Protein AF-A0A5D2UFU2-F1 (afdb_monomer_lite)

Secondary structure (DSSP, 8-state):
------SS---HHHHHHHIIIIIHHHHHHHT-TTT-------TTTS-S-GGGTTT-S-----SSSGGGTGGG-

Sequence (73 aa):
MRISACNHEFHRTCIDKWLKEVHREDFKRTGISTLVTVGVRDIQGEGFLDQFSGLADSVFLDRPQPWLAIPSA

Radius of gyration: 13.99 Å; chains: 1; bounding box: 28×32×30 Å

Foldseek 3Di:
DDDPDDVDPDDLVSVVCCCPPPVCVVCVVVVCNVVDDDDDDDLLVPEDDPVCVPVDPDDDDDDPCRVSRVVRD

Organism: Gossypium mustelinum (NCBI:txid34275)

Structure (mmCIF, N/CA/C/O backbone):
data_AF-A0A5D2UFU2-F1
#
_entry.id   AF-A0A5D2UFU2-F1
#
loop_
_atom_site.group_PDB
_atom_site.id
_atom_site.type_symbol
_atom_site.label_atom_id
_atom_site.label_alt_id
_atom_site.label_comp_id
_atom_site.label_asym_id
_atom_site.label_entity_id
_atom_site.label_seq_id
_atom_site.pdbx_PDB_ins_code
_atom_site.Cartn_x
_atom_site.Cartn_y
_atom_site.Cartn_z
_atom_site.occupancy
_atom_site.B_iso_or_equiv
_atom_site.auth_seq_id
_atom_site.auth_comp_id
_atom_site.auth_asym_id
_atom_site.auth_atom_id
_atom_site.pdbx_PDB_model_num
ATOM 1 N N . MET A 1 1 ? -4.087 20.250 3.604 1.00 43.62 1 MET A N 1
ATOM 2 C CA . MET A 1 1 ? -3.068 19.194 3.776 1.00 43.62 1 MET A CA 1
ATOM 3 C C . MET A 1 1 ? -1.701 19.868 3.826 1.00 43.62 1 MET A C 1
ATOM 5 O O . MET A 1 1 ? -1.286 20.426 2.822 1.00 43.62 1 MET A O 1
ATOM 9 N N . ARG A 1 2 ? -1.064 19.963 5.002 1.00 46.00 2 ARG A N 1
ATOM 10 C CA . ARG A 1 2 ? 0.271 20.575 5.150 1.00 46.00 2 ARG A CA 1
ATOM 11 C C . ARG A 1 2 ? 1.305 19.456 5.191 1.00 46.00 2 ARG A C 1
ATOM 13 O O . ARG A 1 2 ? 1.498 18.839 6.231 1.00 46.00 2 ARG A O 1
ATOM 20 N N . ILE A 1 3 ? 1.932 19.181 4.054 1.00 51.03 3 ILE A N 1
ATOM 21 C CA . ILE A 1 3 ? 3.153 18.375 4.012 1.00 51.03 3 ILE A CA 1
ATOM 22 C C . ILE A 1 3 ? 4.262 19.292 4.537 1.00 51.03 3 ILE A C 1
ATOM 24 O O . ILE A 1 3 ? 4.483 20.363 3.971 1.00 51.03 3 ILE A O 1
ATOM 28 N N . SER A 1 4 ? 4.909 18.944 5.653 1.00 51.47 4 SER A N 1
ATOM 29 C CA . SER A 1 4 ? 6.081 19.701 6.101 1.00 51.47 4 SER A CA 1
ATOM 30 C C . SER A 1 4 ? 7.177 19.527 5.055 1.00 51.47 4 SER A C 1
ATOM 32 O O . SER A 1 4 ? 7.592 18.394 4.798 1.00 51.47 4 SER A O 1
ATOM 34 N N . ALA A 1 5 ? 7.625 20.625 4.448 1.00 53.22 5 ALA A N 1
ATOM 35 C CA . ALA A 1 5 ? 8.712 20.605 3.484 1.00 53.22 5 ALA A CA 1
ATOM 36 C C . ALA A 1 5 ? 9.987 20.126 4.189 1.00 53.22 5 ALA A C 1
ATOM 38 O O . ALA A 1 5 ? 10.605 20.859 4.958 1.00 53.22 5 ALA A O 1
ATOM 39 N N . CYS A 1 6 ? 10.355 18.869 3.967 1.00 52.06 6 CYS A N 1
ATOM 40 C CA . CYS A 1 6 ? 11.714 18.416 4.188 1.00 52.06 6 CYS A CA 1
ATOM 41 C C . CYS A 1 6 ? 12.415 18.476 2.828 1.00 52.06 6 CYS A C 1
ATOM 43 O O . CYS A 1 6 ? 11.919 17.927 1.850 1.00 52.06 6 CYS A O 1
ATOM 45 N N . ASN A 1 7 ? 13.559 19.159 2.762 1.00 54.66 7 ASN A N 1
AT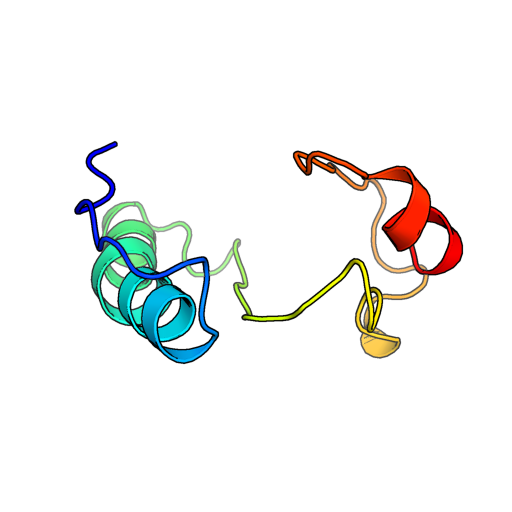OM 46 C CA . ASN A 1 7 ? 14.405 19.281 1.564 1.00 54.66 7 ASN A CA 1
ATOM 47 C C . ASN A 1 7 ? 15.145 17.967 1.221 1.00 54.66 7 ASN A C 1
ATOM 49 O O . ASN A 1 7 ? 16.215 17.985 0.621 1.00 54.66 7 ASN A O 1
ATOM 53 N N . HIS A 1 8 ? 14.600 16.826 1.641 1.00 53.22 8 HIS A N 1
ATOM 54 C CA . HIS A 1 8 ? 15.193 15.509 1.469 1.00 53.22 8 HIS A CA 1
ATOM 55 C C . HIS A 1 8 ? 14.182 14.639 0.729 1.00 53.22 8 HIS A C 1
ATOM 57 O O . HIS A 1 8 ? 13.083 14.384 1.218 1.00 53.22 8 HIS A O 1
ATOM 63 N N . GLU A 1 9 ? 14.553 14.242 -0.479 1.00 52.25 9 GLU A N 1
ATOM 64 C CA . GLU A 1 9 ? 13.760 13.446 -1.405 1.00 52.25 9 GLU A CA 1
ATOM 65 C C . GLU A 1 9 ? 13.250 12.165 -0.723 1.00 52.25 9 GLU A C 1
ATOM 67 O O . GLU A 1 9 ? 14.043 11.310 -0.358 1.00 52.25 9 GLU A O 1
ATOM 72 N N . PHE A 1 10 ? 11.935 12.054 -0.502 1.00 58.94 10 PHE A N 1
ATOM 73 C CA . PHE A 1 10 ? 11.157 10.813 -0.313 1.00 58.94 10 PHE A CA 1
ATOM 74 C C . PHE A 1 10 ? 11.848 9.587 0.342 1.00 58.94 10 PHE A C 1
ATOM 76 O O . PHE A 1 10 ? 11.609 8.449 -0.057 1.00 58.94 10 PHE A O 1
ATOM 83 N N . HIS A 1 11 ? 12.662 9.768 1.385 1.00 67.25 11 HIS A N 1
ATOM 84 C CA . HIS A 1 11 ? 13.273 8.644 2.094 1.00 67.25 11 HIS A CA 1
ATOM 85 C C . HIS A 1 11 ? 12.226 7.868 2.903 1.00 67.25 11 HIS A C 1
ATOM 87 O O . HIS A 1 11 ? 11.327 8.454 3.515 1.00 67.25 11 HIS A O 1
ATOM 93 N N . ARG A 1 12 ? 12.391 6.539 2.979 1.00 68.50 12 ARG A N 1
ATOM 94 C CA . ARG A 1 12 ? 11.521 5.623 3.741 1.00 68.50 12 ARG A CA 1
ATOM 95 C C . ARG A 1 12 ? 11.224 6.126 5.159 1.00 68.50 12 ARG A C 1
ATOM 97 O O . ARG A 1 12 ? 10.078 6.102 5.591 1.00 68.50 12 ARG A O 1
ATOM 104 N N . THR A 1 13 ? 12.235 6.663 5.842 1.00 70.94 13 THR A N 1
ATOM 105 C CA . THR A 1 13 ? 12.133 7.208 7.206 1.00 70.94 13 THR A CA 1
ATOM 106 C C . THR A 1 13 ? 11.234 8.445 7.306 1.00 70.94 13 THR A C 1
ATOM 108 O O . THR A 1 13 ? 10.503 8.597 8.285 1.00 70.94 13 THR A O 1
ATOM 111 N N . CYS A 1 14 ? 11.238 9.319 6.297 1.00 74.81 14 CYS A N 1
ATOM 112 C CA . CYS A 1 14 ? 10.365 10.492 6.240 1.00 74.81 14 CYS A CA 1
ATOM 113 C C . CYS A 1 14 ? 8.903 10.089 5.999 1.00 74.81 14 CYS A C 1
ATOM 115 O O . CYS A 1 14 ? 8.003 10.629 6.647 1.00 74.81 14 CYS A O 1
ATOM 117 N N . ILE A 1 15 ? 8.669 9.105 5.125 1.00 76.25 15 ILE A N 1
ATOM 118 C CA . ILE A 1 15 ? 7.328 8.564 4.852 1.00 76.25 15 ILE A CA 1
ATOM 119 C C . ILE A 1 15 ? 6.784 7.838 6.090 1.00 76.25 15 ILE A C 1
ATOM 121 O O . ILE A 1 15 ? 5.632 8.050 6.472 1.00 76.25 15 ILE A O 1
ATOM 125 N N . ASP A 1 16 ? 7.621 7.045 6.766 1.00 78.25 16 ASP A N 1
ATOM 126 C CA . ASP A 1 16 ? 7.265 6.366 8.015 1.00 78.25 16 ASP A CA 1
ATOM 127 C C . ASP A 1 16 ? 6.810 7.357 9.088 1.00 78.25 16 ASP A C 1
ATOM 129 O O . ASP A 1 16 ? 5.790 7.135 9.745 1.00 78.25 16 ASP A O 1
ATOM 133 N N . LYS A 1 17 ? 7.547 8.463 9.259 1.00 76.06 17 LYS A N 1
ATOM 134 C CA . LYS A 1 17 ? 7.195 9.512 10.220 1.00 76.06 17 LYS A CA 1
ATOM 135 C C . LYS A 1 17 ? 5.845 10.142 9.882 1.00 76.06 17 LYS A C 1
ATOM 137 O O . LYS A 1 17 ? 4.976 10.226 10.745 1.00 76.06 17 LYS A O 1
ATOM 142 N N . TRP A 1 18 ? 5.643 10.522 8.623 1.00 77.38 18 TRP A N 1
ATOM 143 C CA . TRP A 1 18 ? 4.400 11.144 8.172 1.00 77.38 18 TRP A CA 1
ATOM 144 C C . TRP A 1 18 ? 3.183 10.227 8.362 1.00 77.38 18 TRP A C 1
ATOM 146 O O . TRP A 1 18 ? 2.159 10.646 8.900 1.00 77.38 18 TRP A O 1
ATOM 156 N N . LEU A 1 19 ? 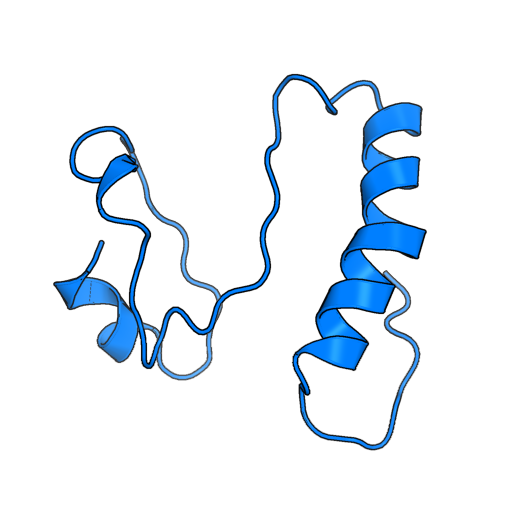3.304 8.946 8.010 1.00 77.75 19 LEU A N 1
ATOM 157 C CA . LEU A 1 19 ? 2.220 7.983 8.190 1.00 77.75 19 LEU A CA 1
ATOM 158 C C . LEU A 1 19 ? 1.906 7.696 9.657 1.00 77.75 19 LEU A C 1
ATOM 160 O O . LEU A 1 19 ? 0.734 7.587 10.021 1.00 77.75 19 LEU A O 1
ATOM 164 N N . LYS A 1 20 ? 2.936 7.543 10.495 1.00 72.12 20 LYS A N 1
ATOM 165 C CA . LYS A 1 20 ? 2.755 7.209 11.912 1.00 72.12 20 LYS A CA 1
ATOM 166 C C . LYS A 1 20 ? 2.209 8.380 12.716 1.00 72.12 20 LYS A C 1
ATOM 168 O O . LYS A 1 20 ? 1.306 8.166 13.515 1.00 72.12 20 LYS A O 1
ATOM 173 N N . GLU A 1 21 ? 2.749 9.578 12.518 1.00 70.88 21 GLU A N 1
ATOM 174 C CA . GLU A 1 21 ? 2.439 10.729 13.370 1.00 70.88 21 GLU A CA 1
ATOM 175 C C . GLU A 1 21 ? 1.217 11.513 12.888 1.00 70.88 21 GLU A C 1
ATOM 177 O O . GLU A 1 21 ? 0.449 11.997 13.713 1.00 70.88 21 GLU A O 1
ATOM 182 N N . VAL A 1 22 ? 1.010 11.632 11.572 1.00 70.12 22 VAL A N 1
ATOM 183 C CA . VAL A 1 22 ? -0.080 12.456 11.023 1.00 70.12 22 VAL A CA 1
ATOM 184 C C . VAL A 1 22 ? -1.303 11.593 10.731 1.00 70.12 22 VAL A C 1
ATOM 186 O O . VAL A 1 22 ? -2.384 11.816 11.269 1.00 70.12 22 VAL A O 1
ATOM 189 N N . HIS A 1 23 ? -1.135 10.550 9.919 1.00 78.44 23 HIS A N 1
ATOM 190 C CA . HIS A 1 23 ? -2.290 9.863 9.343 1.00 78.44 23 HIS A CA 1
ATOM 191 C C . HIS A 1 23 ? -2.949 8.845 10.268 1.00 78.44 23 HIS A C 1
ATOM 193 O O . HIS A 1 23 ? -4.173 8.740 10.266 1.00 78.44 23 HIS A O 1
ATOM 199 N N . ARG A 1 24 ? -2.188 8.118 11.095 1.00 82.38 24 ARG A N 1
ATOM 200 C CA . ARG A 1 24 ? -2.794 7.153 12.031 1.00 82.38 24 ARG A CA 1
ATOM 201 C C . ARG A 1 24 ? -3.718 7.818 13.049 1.00 82.38 24 ARG A C 1
ATOM 203 O O . ARG A 1 24 ? -4.789 7.279 13.318 1.00 82.38 24 ARG A O 1
ATOM 210 N N . GLU A 1 25 ? 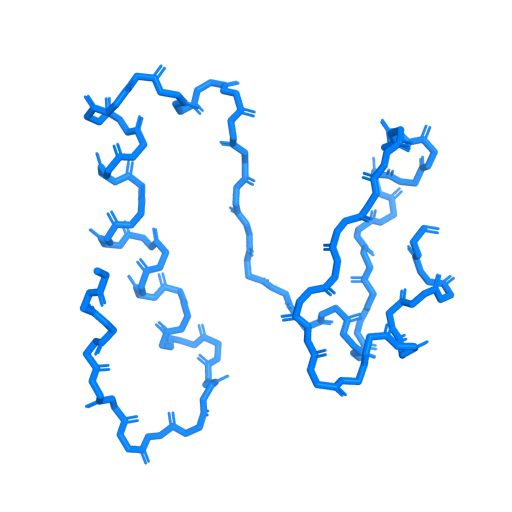-3.329 8.968 13.591 1.00 85.00 25 GLU A N 1
ATOM 211 C CA . GLU A 1 25 ? -4.174 9.712 14.530 1.00 85.00 25 GLU A CA 1
ATOM 212 C C . GLU A 1 25 ? -5.370 10.352 13.824 1.00 85.00 25 GLU A C 1
ATOM 214 O O . GLU A 1 25 ? -6.486 10.304 14.344 1.00 85.00 25 GLU A O 1
ATOM 219 N N . ASP A 1 26 ? -5.187 10.841 12.596 1.00 87.75 26 ASP A N 1
ATOM 220 C CA . ASP A 1 26 ? -6.298 11.333 11.786 1.00 87.75 26 ASP A CA 1
ATOM 221 C C . ASP A 1 26 ? -7.332 10.230 11.498 1.00 87.75 26 ASP A C 1
ATOM 223 O O . ASP A 1 26 ? -8.524 10.472 11.674 1.00 87.75 26 ASP A O 1
ATOM 227 N N . PHE A 1 27 ? -6.913 9.005 11.150 1.00 90.00 27 PHE A N 1
ATOM 228 C CA . PHE A 1 27 ? -7.835 7.884 10.912 1.00 90.00 27 PHE A CA 1
ATOM 229 C C . PHE A 1 27 ? -8.594 7.450 12.163 1.00 90.00 27 PHE A C 1
ATOM 231 O O . PHE A 1 27 ? -9.765 7.078 12.077 1.00 90.00 27 PHE A O 1
ATOM 238 N N . LYS A 1 28 ? -7.945 7.493 13.334 1.00 88.31 28 LYS A N 1
ATOM 239 C CA . LYS A 1 28 ? -8.627 7.253 14.612 1.00 88.31 28 LYS A CA 1
ATOM 240 C C . LYS A 1 28 ? -9.656 8.343 14.881 1.00 88.31 28 LYS A C 1
ATOM 242 O O . LYS A 1 28 ? -10.789 8.028 15.227 1.00 88.31 28 LYS A O 1
ATOM 247 N N . ARG A 1 29 ? -9.283 9.612 14.683 1.00 90.62 29 ARG A N 1
ATOM 248 C CA . ARG A 1 29 ? -10.166 10.761 14.912 1.00 90.62 29 ARG A CA 1
ATOM 249 C C . ARG A 1 29 ? -11.384 10.750 13.991 1.00 90.62 29 ARG A C 1
ATOM 251 O O . ARG A 1 29 ? -12.459 11.147 14.424 1.00 90.62 29 ARG A O 1
ATOM 258 N N . THR A 1 30 ? -11.235 10.308 12.744 1.00 93.06 30 THR A N 1
ATOM 259 C CA . THR A 1 30 ? -12.352 10.194 11.792 1.00 93.06 30 THR A CA 1
ATOM 260 C C . THR A 1 30 ? -13.125 8.879 11.909 1.00 93.06 30 THR A C 1
ATOM 262 O O . THR A 1 30 ? -14.169 8.743 11.278 1.00 93.06 30 THR A O 1
ATOM 265 N N . GLY A 1 31 ? -12.647 7.918 12.707 1.00 92.75 31 GLY A N 1
ATOM 266 C CA . GLY A 1 31 ? -13.311 6.631 12.926 1.00 92.75 31 GLY A CA 1
ATOM 267 C C . GLY A 1 31 ? -13.179 5.628 11.774 1.00 92.75 31 GLY A C 1
ATOM 268 O O . GLY A 1 31 ? -13.900 4.637 11.760 1.00 92.75 31 GLY A O 1
ATOM 269 N N . ILE A 1 32 ? -12.268 5.848 10.818 1.00 94.25 32 ILE A N 1
ATOM 270 C CA . ILE A 1 32 ? -12.094 4.974 9.637 1.00 94.25 32 ILE A CA 1
ATOM 271 C C . ILE A 1 32 ? -10.931 3.985 9.771 1.00 94.25 32 ILE A C 1
ATOM 273 O O . ILE A 1 32 ? -10.575 3.300 8.814 1.00 94.25 32 ILE A O 1
ATOM 277 N N . SER A 1 33 ? -10.317 3.901 10.951 1.00 91.00 33 SER A N 1
ATOM 278 C CA . SER A 1 33 ? -9.140 3.061 11.206 1.00 91.00 33 SER A CA 1
ATOM 279 C C . SER A 1 33 ? -9.368 1.564 10.970 1.00 91.00 33 SER A C 1
ATOM 281 O O . SER A 1 33 ? -8.403 0.839 10.754 1.00 91.00 33 SER A O 1
ATOM 283 N N . THR A 1 34 ? -10.617 1.096 10.995 1.00 92.38 34 THR A N 1
ATOM 284 C CA . THR A 1 34 ? -10.987 -0.295 10.688 1.00 92.38 34 THR A CA 1
ATOM 285 C C . THR A 1 34 ? -11.168 -0.556 9.193 1.00 92.38 34 THR A C 1
ATOM 287 O O . THR A 1 34 ? -11.165 -1.711 8.781 1.00 92.38 34 THR A O 1
ATOM 290 N N . LEU A 1 35 ? -11.321 0.498 8.384 1.00 93.19 35 LEU A N 1
ATOM 291 C CA . LEU A 1 35 ? -11.559 0.416 6.939 1.00 93.19 35 LEU A CA 1
ATOM 292 C C . LEU A 1 35 ? -10.284 0.635 6.117 1.00 93.19 35 LEU A C 1
ATOM 294 O O . LEU A 1 35 ? -10.216 0.218 4.966 1.00 93.19 35 LEU A O 1
ATOM 298 N N . VAL A 1 36 ? -9.277 1.304 6.686 1.00 91.00 36 VAL A N 1
ATOM 299 C CA . VAL A 1 36 ? -8.060 1.710 5.972 1.00 91.00 36 VAL A CA 1
ATOM 300 C C . VAL A 1 36 ? -6.828 1.065 6.600 1.00 91.00 36 VAL A C 1
ATOM 302 O O . VAL A 1 36 ? -6.546 1.253 7.782 1.00 91.00 36 VAL A O 1
ATOM 305 N N . THR A 1 37 ? -6.039 0.365 5.782 1.00 89.31 37 THR A N 1
ATOM 306 C CA . THR A 1 37 ? -4.697 -0.116 6.146 1.00 89.31 37 THR A CA 1
ATOM 307 C C . THR A 1 37 ? -3.647 0.668 5.370 1.00 89.31 37 THR A C 1
ATOM 309 O O . THR A 1 37 ? -3.809 0.900 4.176 1.00 89.31 37 THR A O 1
ATOM 312 N N . VAL A 1 38 ? -2.559 1.074 6.034 1.00 88.12 38 VAL A N 1
ATOM 313 C CA . VAL A 1 38 ? -1.486 1.845 5.391 1.00 88.12 38 VAL A CA 1
ATOM 314 C C . VAL A 1 38 ? -0.115 1.243 5.673 1.00 88.12 38 VAL A C 1
ATOM 316 O O . VAL A 1 38 ? 0.195 0.894 6.815 1.00 88.12 38 VAL A O 1
ATOM 319 N N . GLY A 1 39 ? 0.712 1.161 4.630 1.00 86.44 39 GLY A N 1
ATOM 320 C CA . GLY A 1 39 ? 2.087 0.669 4.679 1.00 86.44 39 GLY A CA 1
ATOM 321 C C . GLY A 1 39 ? 3.030 1.515 3.822 1.00 86.44 39 GLY A C 1
ATOM 322 O O . GLY A 1 39 ? 2.593 2.197 2.897 1.00 86.44 39 GLY A O 1
ATOM 323 N N . VAL A 1 40 ? 4.325 1.474 4.147 1.00 88.62 40 VAL A N 1
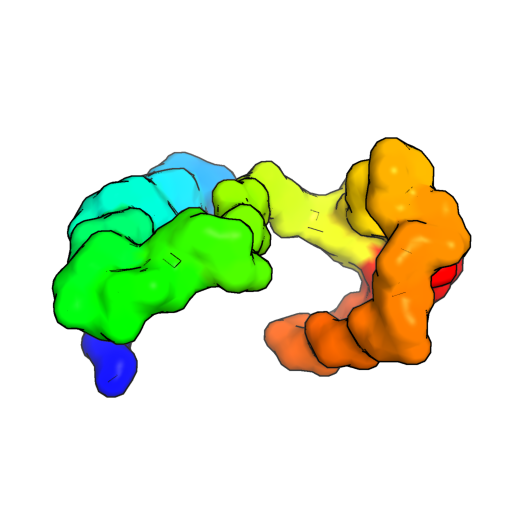ATOM 324 C CA . VAL A 1 40 ? 5.388 2.116 3.358 1.00 88.62 40 VAL A CA 1
ATOM 325 C C . VAL A 1 40 ? 6.024 1.087 2.448 1.00 88.62 40 VAL A C 1
ATOM 327 O O . VAL A 1 40 ? 6.588 0.107 2.937 1.00 88.62 40 VAL A O 1
ATOM 330 N N . ARG A 1 41 ? 5.965 1.337 1.141 1.00 87.94 41 ARG A N 1
ATOM 331 C CA . ARG A 1 41 ? 6.617 0.509 0.132 1.00 87.94 41 ARG A CA 1
ATOM 332 C C . ARG A 1 41 ? 6.938 1.312 -1.118 1.00 87.94 41 ARG A C 1
ATOM 334 O O . ARG A 1 41 ? 6.172 2.202 -1.490 1.00 87.94 41 ARG A O 1
ATOM 341 N N . ASP A 1 42 ? 8.041 0.968 -1.772 1.00 89.56 42 ASP A N 1
ATOM 342 C CA . ASP A 1 42 ? 8.299 1.409 -3.137 1.00 89.56 42 ASP A CA 1
ATOM 343 C C . ASP A 1 42 ? 7.563 0.495 -4.122 1.00 89.56 42 ASP A C 1
ATOM 345 O O . ASP A 1 42 ? 8.062 -0.550 -4.527 1.00 89.56 42 ASP A O 1
ATOM 349 N N . ILE A 1 43 ? 6.355 0.892 -4.514 1.00 91.44 43 ILE A N 1
ATOM 350 C CA . ILE A 1 43 ? 5.549 0.119 -5.465 1.00 91.44 43 ILE A CA 1
ATOM 351 C C . ILE A 1 43 ? 6.090 0.160 -6.902 1.00 91.44 43 ILE A C 1
ATOM 353 O O . ILE A 1 43 ? 5.658 -0.642 -7.720 1.00 91.44 43 ILE A O 1
ATOM 357 N N . GLN A 1 44 ? 6.994 1.088 -7.237 1.00 89.75 44 GLN A N 1
ATOM 358 C CA . GLN A 1 44 ? 7.548 1.187 -8.592 1.00 89.75 44 GLN A CA 1
ATOM 359 C C . GLN A 1 44 ? 8.730 0.229 -8.776 1.00 89.75 44 GLN A C 1
ATOM 361 O O . GLN A 1 44 ? 8.916 -0.286 -9.874 1.00 89.75 44 GLN A O 1
ATOM 366 N N . GLY A 1 45 ? 9.507 -0.017 -7.714 1.00 90.56 45 GLY A N 1
ATOM 367 C CA . GLY A 1 45 ? 10.610 -0.982 -7.711 1.00 90.56 45 GLY A CA 1
ATOM 368 C C . GLY A 1 45 ? 10.236 -2.375 -7.194 1.00 90.56 45 GLY A C 1
ATOM 369 O O . GLY A 1 45 ? 10.708 -3.373 -7.729 1.00 90.56 45 GLY A O 1
ATOM 370 N N . GLU A 1 46 ? 9.389 -2.460 -6.164 1.00 92.31 46 GLU A N 1
ATOM 371 C CA . GLU A 1 46 ? 9.065 -3.723 -5.482 1.00 92.31 46 GLU A CA 1
ATOM 372 C C . GLU A 1 46 ? 7.651 -4.253 -5.775 1.00 92.31 46 GLU A C 1
ATOM 374 O O . GLU A 1 46 ? 7.349 -5.396 -5.427 1.00 92.31 46 GLU A O 1
ATOM 379 N N . GLY A 1 47 ? 6.777 -3.432 -6.365 1.00 92.38 47 GLY A N 1
ATOM 380 C CA . GLY A 1 47 ? 5.382 -3.777 -6.649 1.00 92.38 47 GLY A CA 1
ATOM 381 C C . GLY A 1 47 ? 4.455 -3.857 -5.426 1.00 92.38 47 GLY A C 1
ATOM 382 O O . GLY A 1 47 ? 4.826 -3.519 -4.294 1.00 92.38 47 GLY A O 1
ATOM 383 N N . PHE A 1 48 ? 3.214 -4.302 -5.648 1.00 94.06 48 PHE A N 1
ATOM 384 C CA . PHE A 1 48 ? 2.252 -4.593 -4.576 1.00 94.06 48 PHE A CA 1
ATOM 385 C C . PHE A 1 48 ? 2.634 -5.857 -3.783 1.00 94.06 48 PHE A C 1
ATOM 387 O O . PHE A 1 48 ? 3.535 -6.615 -4.146 1.00 94.06 48 PHE A O 1
ATOM 394 N N . LEU A 1 49 ? 2.041 -6.046 -2.597 1.00 92.25 49 LEU A N 1
ATOM 395 C CA . LEU A 1 49 ? 2.275 -7.263 -1.805 1.00 92.25 49 LEU A CA 1
ATOM 396 C C . LEU A 1 49 ? 1.497 -8.423 -2.422 1.00 92.25 49 LEU A C 1
ATOM 398 O O . LEU A 1 49 ? 0.297 -8.294 -2.640 1.00 92.25 49 LEU A O 1
ATOM 402 N N . ASP A 1 50 ? 2.166 -9.560 -2.607 1.00 90.81 50 ASP A N 1
ATOM 403 C CA . ASP A 1 50 ? 1.580 -10.772 -3.196 1.00 90.81 50 ASP A CA 1
ATOM 404 C C . ASP A 1 50 ? 0.334 -11.255 -2.434 1.00 90.81 50 ASP A C 1
ATOM 406 O O . ASP A 1 50 ? -0.644 -11.686 -3.032 1.00 90.81 50 ASP A O 1
ATOM 410 N N . GLN A 1 51 ? 0.299 -11.038 -1.112 1.00 91.38 51 GLN A N 1
ATOM 411 C CA . GLN A 1 51 ? -0.862 -11.340 -0.266 1.00 91.38 51 GLN A CA 1
ATOM 412 C C . GLN A 1 51 ? -2.150 -10.596 -0.672 1.00 91.38 51 GLN A C 1
ATOM 414 O O . GLN A 1 51 ? -3.222 -10.948 -0.192 1.00 91.38 51 GLN A O 1
ATOM 419 N N . PHE A 1 52 ? -2.044 -9.529 -1.470 1.00 89.88 52 PHE A N 1
ATOM 420 C CA . PHE A 1 52 ? -3.178 -8.756 -1.978 1.00 89.88 52 PHE A CA 1
ATOM 421 C C . PHE A 1 52 ? -3.528 -9.091 -3.435 1.00 89.88 52 PHE A C 1
ATOM 423 O O . PHE A 1 52 ? -4.503 -8.549 -3.955 1.00 89.88 52 PHE A O 1
ATOM 430 N N . SER A 1 53 ? -2.773 -9.980 -4.089 1.00 91.62 53 SER A N 1
ATOM 431 C CA . SER A 1 53 ? -3.026 -10.373 -5.475 1.00 91.62 53 SER A CA 1
ATOM 432 C C . SER A 1 53 ? -4.402 -11.028 -5.610 1.00 91.62 53 SER A C 1
ATOM 434 O O . SER A 1 53 ? -4.757 -11.929 -4.848 1.00 91.62 53 SER A O 1
ATOM 436 N N . GLY A 1 54 ? -5.207 -10.530 -6.551 1.00 92.38 54 GLY A N 1
ATOM 437 C CA . GLY A 1 54 ? -6.580 -10.993 -6.773 1.00 92.38 54 GLY A CA 1
ATOM 438 C C . GLY A 1 54 ? -7.588 -10.618 -5.677 1.00 92.38 54 GLY A C 1
ATOM 439 O O . GLY A 1 54 ? -8.734 -11.051 -5.761 1.00 92.38 54 GLY A O 1
ATOM 440 N N . LEU A 1 55 ? -7.196 -9.832 -4.663 1.00 94.31 55 LEU A N 1
ATOM 441 C CA . LEU A 1 55 ? -8.100 -9.365 -3.600 1.00 94.31 55 LEU A CA 1
ATOM 442 C C . LEU A 1 55 ? -8.668 -7.963 -3.848 1.00 94.31 55 LEU A C 1
ATOM 444 O O . LEU A 1 55 ? -9.649 -7.587 -3.210 1.00 94.31 55 LEU A O 1
ATOM 448 N N . ALA A 1 56 ? -8.038 -7.169 -4.714 1.00 93.56 56 ALA A N 1
ATOM 449 C CA . ALA A 1 56 ? -8.456 -5.801 -4.994 1.00 93.56 56 ALA A CA 1
ATOM 450 C C . ALA A 1 56 ? -9.384 -5.738 -6.217 1.00 93.56 56 ALA A C 1
ATOM 452 O O . ALA A 1 56 ? -9.018 -6.186 -7.299 1.00 93.56 56 ALA A O 1
ATOM 453 N N . ASP A 1 57 ? -10.550 -5.106 -6.068 1.00 95.81 57 ASP A N 1
ATOM 454 C CA . ASP A 1 57 ? -11.469 -4.842 -7.189 1.00 95.81 57 ASP A CA 1
ATOM 455 C C . ASP A 1 57 ? -11.018 -3.661 -8.062 1.00 95.81 57 ASP A C 1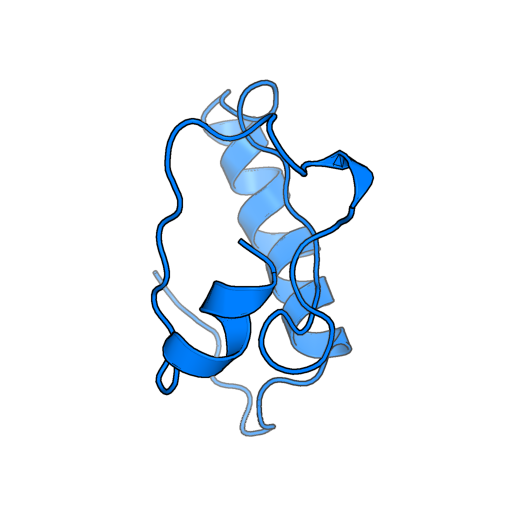
ATOM 457 O O . ASP A 1 57 ? -11.401 -3.534 -9.225 1.00 95.81 57 ASP A O 1
ATOM 461 N N . SER A 1 58 ? -10.242 -2.743 -7.484 1.00 94.81 58 SER A N 1
ATOM 462 C CA . SER A 1 58 ? -9.756 -1.548 -8.170 1.00 94.81 58 SER A CA 1
ATOM 463 C C . SER A 1 58 ? -8.439 -1.059 -7.575 1.00 94.81 58 SER A C 1
ATOM 465 O O . SER A 1 58 ? -8.173 -1.225 -6.384 1.00 94.81 58 SER A O 1
ATOM 467 N N . VAL A 1 59 ? -7.620 -0.430 -8.419 1.00 94.00 59 VAL A N 1
ATOM 468 C CA . VAL A 1 59 ? -6.320 0.137 -8.047 1.00 94.00 59 VAL A CA 1
ATOM 469 C C . VAL A 1 59 ? -6.264 1.590 -8.511 1.00 94.00 59 VAL A C 1
ATOM 471 O O . VAL A 1 59 ? -6.587 1.899 -9.657 1.00 94.00 59 VAL A O 1
ATOM 474 N N . PHE A 1 60 ? -5.837 2.489 -7.622 1.00 95.06 60 PHE A N 1
ATOM 475 C CA . PHE A 1 60 ? -5.622 3.905 -7.920 1.00 95.06 60 PHE A CA 1
ATOM 476 C C . PHE A 1 60 ? -4.132 4.250 -7.805 1.00 95.06 60 PHE A C 1
ATOM 478 O O . PHE A 1 60 ? -3.515 4.003 -6.768 1.00 95.06 60 PHE A O 1
ATOM 485 N N . LEU A 1 61 ? -3.552 4.821 -8.866 1.00 94.00 61 LEU A N 1
ATOM 486 C CA . LEU A 1 61 ? -2.125 5.146 -8.961 1.00 94.00 61 LEU A CA 1
ATOM 487 C C . LEU A 1 61 ? -1.922 6.645 -9.211 1.00 94.00 61 LEU A C 1
ATOM 489 O O . LEU A 1 61 ? -2.101 7.117 -10.330 1.00 94.00 61 LEU A O 1
ATOM 493 N N . ASP A 1 62 ? -1.479 7.372 -8.186 1.00 92.69 62 ASP A N 1
ATOM 494 C CA . ASP A 1 62 ? -1.107 8.792 -8.273 1.00 92.69 62 ASP A CA 1
ATOM 495 C C . ASP A 1 62 ? 0.408 8.958 -8.082 1.00 92.69 62 ASP A C 1
ATOM 497 O O . ASP A 1 62 ? 0.917 9.367 -7.037 1.00 92.69 62 ASP A O 1
ATOM 501 N N . ARG A 1 63 ? 1.161 8.489 -9.079 1.00 84.69 63 ARG A N 1
ATOM 502 C CA . ARG A 1 63 ? 2.631 8.506 -9.116 1.00 84.69 63 ARG A CA 1
ATOM 503 C C . ARG A 1 63 ? 3.085 9.093 -10.454 1.00 84.69 63 ARG A C 1
ATOM 505 O O . ARG A 1 63 ? 2.359 8.954 -11.431 1.00 84.69 63 ARG A O 1
ATOM 512 N N . PRO A 1 64 ? 4.295 9.674 -10.555 1.00 86.94 64 PRO A N 1
ATOM 513 C CA . PRO A 1 64 ? 4.788 10.245 -11.813 1.00 86.94 64 PRO A CA 1
ATOM 514 C C . PRO A 1 64 ? 5.040 9.202 -12.913 1.00 86.94 64 PRO A C 1
ATOM 516 O O . PRO A 1 64 ? 5.002 9.541 -14.091 1.00 86.94 64 PRO A O 1
ATOM 519 N N . GLN A 1 65 ? 5.306 7.942 -12.547 1.00 90.00 65 GLN A N 1
ATOM 520 C CA . GLN A 1 65 ? 5.505 6.838 -13.497 1.00 90.00 65 GLN A CA 1
ATOM 521 C C . GLN A 1 65 ? 4.666 5.623 -13.068 1.00 90.00 65 GLN A C 1
ATOM 523 O O . GLN A 1 65 ? 5.215 4.640 -12.560 1.00 90.00 65 GLN A O 1
ATOM 528 N N . PRO A 1 66 ? 3.328 5.691 -13.19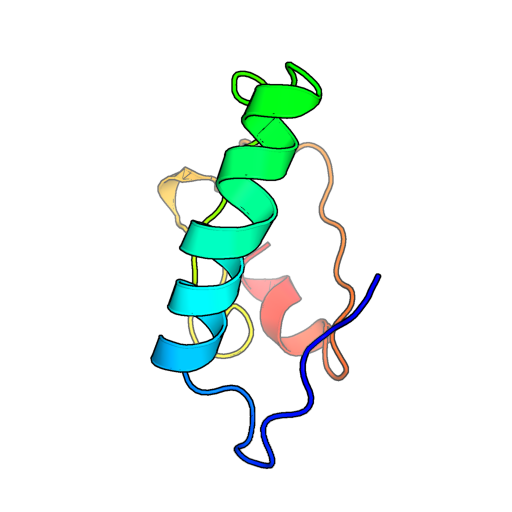4 1.00 92.75 66 PRO A N 1
ATOM 529 C CA . PRO A 1 66 ? 2.435 4.650 -12.692 1.00 92.75 66 PRO A CA 1
ATOM 530 C C . PRO A 1 66 ? 2.605 3.331 -13.457 1.00 92.75 66 PRO A C 1
ATOM 532 O O . PRO A 1 66 ? 2.427 2.267 -12.872 1.00 92.75 66 PRO A O 1
ATOM 535 N N . TRP A 1 67 ? 3.031 3.384 -14.727 1.00 94.81 67 TRP A N 1
ATOM 536 C CA . TRP A 1 67 ? 3.244 2.207 -15.578 1.00 94.81 67 TRP A CA 1
ATOM 537 C C . TRP A 1 67 ? 4.256 1.203 -15.020 1.00 94.81 67 TRP A C 1
ATOM 539 O O . TRP A 1 67 ? 4.154 0.023 -15.334 1.00 94.81 67 TRP A O 1
ATOM 549 N N . LEU A 1 68 ? 5.192 1.635 -14.169 1.00 93.50 68 LEU A N 1
ATOM 550 C CA . LEU A 1 68 ? 6.144 0.731 -13.517 1.00 93.50 68 LEU A CA 1
ATOM 551 C C . LEU A 1 68 ? 5.484 -0.180 -12.470 1.00 93.50 68 LEU A C 1
ATOM 553 O O . LEU A 1 68 ? 5.960 -1.286 -12.252 1.00 93.50 68 LEU A O 1
ATOM 557 N N . ALA A 1 69 ? 4.379 0.252 -11.853 1.00 93.88 69 ALA A N 1
ATOM 558 C CA . ALA A 1 69 ? 3.671 -0.532 -10.837 1.00 93.88 69 ALA A CA 1
ATOM 559 C C . ALA A 1 69 ? 2.602 -1.468 -11.434 1.00 93.88 69 ALA A C 1
ATOM 561 O O . ALA A 1 69 ? 2.216 -2.440 -10.785 1.00 93.88 69 ALA A O 1
ATOM 562 N N . ILE A 1 70 ? 2.138 -1.202 -12.664 1.00 93.19 70 ILE A N 1
ATOM 563 C CA . ILE A 1 70 ? 1.050 -1.952 -13.322 1.00 93.19 70 ILE A CA 1
ATOM 564 C C . ILE A 1 70 ? 1.310 -3.466 -13.387 1.00 93.19 70 ILE A C 1
ATOM 566 O O . ILE A 1 70 ? 0.382 -4.206 -13.083 1.00 93.19 70 ILE A O 1
ATOM 570 N N . PRO A 1 71 ? 2.518 -3.971 -13.718 1.00 93.38 71 PRO A N 1
ATOM 571 C CA . PRO A 1 71 ? 2.754 -5.417 -13.784 1.00 93.38 71 PRO A CA 1
ATOM 572 C C . PRO A 1 71 ? 2.562 -6.158 -12.454 1.00 93.38 71 PRO A C 1
ATOM 574 O O . PRO A 1 71 ? 2.480 -7.381 -12.453 1.00 93.38 71 PRO A O 1
ATOM 577 N N . SER A 1 72 ? 2.548 -5.430 -11.335 1.00 91.81 72 SER A N 1
ATOM 578 C CA . SER A 1 72 ? 2.360 -5.989 -9.994 1.00 91.81 72 SER A CA 1
ATOM 579 C C . SER A 1 72 ? 0.948 -5.799 -9.434 1.00 91.81 72 SER A C 1
ATOM 581 O O . SER A 1 72 ? 0.706 -6.222 -8.305 1.00 91.81 72 SER A O 1
ATOM 583 N N . ALA A 1 73 ? 0.080 -5.090 -10.164 1.00 86.19 73 ALA A N 1
ATOM 584 C CA . ALA A 1 73 ? -1.271 -4.727 -9.743 1.00 86.19 73 ALA A CA 1
ATOM 585 C C . ALA A 1 73 ? -2.273 -5.870 -9.934 1.00 86.19 73 ALA A C 1
ATOM 587 O O . ALA A 1 73 ? -2.089 -6.672 -10.878 1.00 86.19 73 ALA A O 1
#

InterPro domains:
  IPR029063 S-adenosyl-L-methionine-dependent methyltransferase superfamily [G3DSA:3.40.50.150] (6-73)
  IPR049470 tRNA (adenine(58)-N(1))-methyltransferase catalytic subunit TRM61, C-terminal [PF08704] (9-73)

pLDDT: mean 82.62, std 14.34, range [43.62, 95.81]